Protein AF-A0A7C3G0X6-F1 (afdb_monomer_lite)

pLDDT: mean 89.1, std 9.32, range [51.91, 95.12]

InterPro domains:
  IPR015947 PUA-like superfamily [SSF88697] (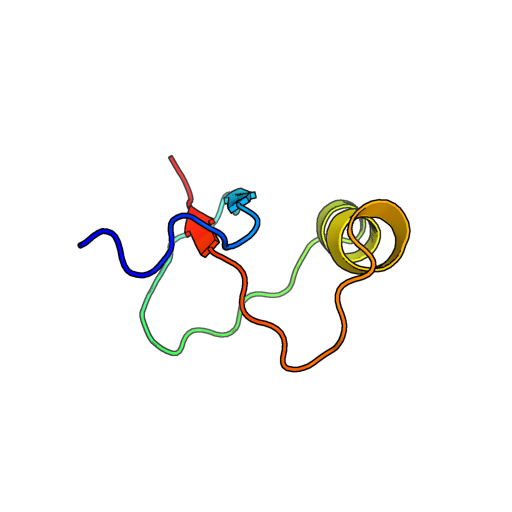8-49)

Sequence (49 aa):
MRDHYTLSRLFIPDALSMGRVIDLAQTQAHFLHTVLRKRVGEAVRVFNG

Structure (mmCIF, N/CA/C/O backbone):
data_AF-A0A7C3G0X6-F1
#
_entry.id   AF-A0A7C3G0X6-F1
#
loop_
_atom_site.group_PDB
_atom_site.id
_atom_site.type_symbol
_atom_site.label_atom_id
_atom_site.label_alt_id
_atom_site.label_comp_id
_atom_site.label_asym_id
_atom_site.label_entity_id
_atom_site.label_seq_id
_atom_site.pdbx_PDB_ins_code
_atom_site.Cartn_x
_atom_site.Cartn_y
_atom_site.Cartn_z
_atom_site.occupancy
_atom_site.B_iso_or_equiv
_atom_site.auth_seq_id
_atom_site.auth_comp_id
_atom_site.auth_asym_id
_atom_site.auth_atom_id
_atom_site.pdbx_PDB_model_num
ATOM 1 N N . MET A 1 1 ? -18.359 3.661 -15.409 1.00 51.91 1 MET A N 1
ATOM 2 C CA . MET A 1 1 ? -18.342 3.773 -13.934 1.00 51.91 1 MET A CA 1
ATOM 3 C C . MET A 1 1 ? -16.966 3.290 -13.473 1.00 51.91 1 MET A C 1
ATOM 5 O O . MET A 1 1 ? -16.522 2.275 -13.984 1.00 51.91 1 MET A O 1
ATOM 9 N N . ARG A 1 2 ? -16.194 4.071 -12.699 1.00 60.28 2 ARG A N 1
ATOM 10 C CA . ARG A 1 2 ? -14.817 3.696 -12.302 1.00 60.28 2 ARG A CA 1
ATOM 11 C C . ARG A 1 2 ? -14.886 2.914 -10.991 1.00 60.28 2 ARG A C 1
ATOM 13 O O . ARG A 1 2 ? -14.871 3.539 -9.939 1.00 60.28 2 ARG A O 1
ATOM 20 N N . ASP A 1 3 ? -14.936 1.589 -11.052 1.00 60.91 3 ASP A N 1
ATOM 21 C CA . ASP A 1 3 ? -15.258 0.736 -9.893 1.00 60.91 3 ASP A CA 1
ATOM 22 C C . ASP A 1 3 ? -14.320 0.874 -8.679 1.00 60.91 3 ASP A C 1
ATOM 24 O O . ASP A 1 3 ? -14.685 0.490 -7.576 1.00 60.91 3 ASP A O 1
ATOM 28 N N . HIS A 1 4 ? -13.147 1.503 -8.819 1.00 72.62 4 HIS A N 1
ATOM 29 C CA . HIS A 1 4 ? -12.147 1.615 -7.747 1.00 72.62 4 HIS A CA 1
ATOM 30 C C . HIS A 1 4 ? -11.662 3.052 -7.474 1.00 72.62 4 HIS A C 1
ATOM 32 O O . HIS A 1 4 ? -10.533 3.240 -7.017 1.00 72.62 4 HIS A O 1
ATOM 38 N N . TYR A 1 5 ? -12.446 4.091 -7.794 1.00 71.06 5 TYR A N 1
ATOM 39 C CA . TYR A 1 5 ? -11.986 5.487 -7.645 1.00 71.06 5 TYR A CA 1
ATOM 40 C C . TYR A 1 5 ? -11.824 5.948 -6.186 1.00 71.06 5 TYR A C 1
ATOM 42 O O . TYR A 1 5 ? -11.088 6.899 -5.933 1.00 71.06 5 TYR A O 1
ATOM 50 N N . THR A 1 6 ? -12.488 5.279 -5.242 1.00 80.19 6 THR A N 1
ATOM 51 C CA . THR A 1 6 ? -12.432 5.578 -3.802 1.00 80.19 6 THR A CA 1
ATOM 52 C C . THR A 1 6 ? -11.371 4.769 -3.056 1.00 80.19 6 THR A C 1
ATOM 54 O O . THR A 1 6 ? -11.086 5.065 -1.897 1.00 80.19 6 THR A O 1
ATOM 57 N N . LEU A 1 7 ? -10.776 3.752 -3.692 1.00 86.50 7 LEU A N 1
ATOM 58 C CA . LEU A 1 7 ? -9.761 2.923 -3.049 1.00 86.50 7 LEU A CA 1
ATOM 59 C C . LEU A 1 7 ? -8.436 3.678 -2.939 1.00 86.50 7 LEU A C 1
ATOM 61 O O . LEU A 1 7 ? -7.938 4.256 -3.908 1.00 86.50 7 LEU A O 1
ATOM 65 N N . SER A 1 8 ? -7.829 3.606 -1.755 1.00 89.62 8 SER A N 1
ATOM 66 C CA . SER A 1 8 ? -6.484 4.121 -1.515 1.00 89.62 8 SER A CA 1
ATOM 67 C C . SER A 1 8 ? -5.484 3.441 -2.451 1.00 89.62 8 SER A C 1
ATOM 69 O O . SER A 1 8 ? -5.518 2.221 -2.631 1.00 89.62 8 SER A O 1
ATOM 71 N N . ARG A 1 9 ? -4.602 4.240 -3.057 1.00 91.31 9 ARG A N 1
ATOM 72 C CA . ARG A 1 9 ? -3.592 3.762 -4.005 1.00 91.31 9 ARG A CA 1
ATOM 73 C C . ARG A 1 9 ? -2.304 3.412 -3.268 1.00 91.31 9 ARG A C 1
ATOM 75 O O . ARG A 1 9 ? -1.814 4.226 -2.492 1.00 91.31 9 ARG A O 1
ATOM 82 N N . LEU A 1 10 ? -1.747 2.240 -3.551 1.00 92.69 10 LEU A N 1
ATOM 83 C CA . LEU A 1 10 ? -0.480 1.768 -2.998 1.00 92.69 10 LEU A CA 1
ATOM 84 C C . LEU A 1 10 ? 0.482 1.425 -4.136 1.00 92.69 10 LEU A C 1
ATOM 86 O O . LEU A 1 10 ? 0.162 0.605 -4.994 1.00 92.69 10 LEU A O 1
ATOM 90 N N . PHE A 1 11 ? 1.652 2.059 -4.142 1.00 92.50 11 PHE A N 1
ATOM 91 C CA . PHE A 1 11 ? 2.708 1.725 -5.090 1.00 92.50 11 PHE A CA 1
ATOM 92 C C . PHE A 1 11 ? 3.449 0.468 -4.632 1.00 92.50 11 PHE A C 1
ATOM 94 O O . PHE A 1 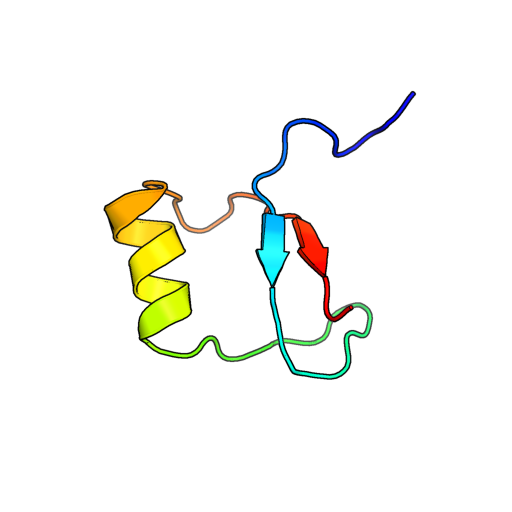11 ? 3.864 0.396 -3.473 1.00 92.50 11 PHE A O 1
ATOM 101 N N . ILE A 1 12 ? 3.640 -0.480 -5.545 1.00 92.94 12 ILE A N 1
ATOM 102 C CA . ILE A 1 12 ? 4.382 -1.724 -5.350 1.00 92.94 12 ILE A CA 1
ATOM 103 C C . ILE A 1 12 ? 5.458 -1.804 -6.441 1.00 92.94 12 ILE A C 1
ATOM 105 O O . ILE A 1 12 ? 5.096 -1.800 -7.610 1.00 92.94 12 ILE A O 1
ATOM 109 N N . PRO A 1 13 ? 6.758 -1.886 -6.109 1.00 90.75 13 PRO A N 1
ATOM 110 C CA . PRO A 1 13 ? 7.823 -1.948 -7.116 1.00 90.75 13 PRO A CA 1
ATOM 111 C C . PRO A 1 13 ? 7.947 -3.317 -7.817 1.00 90.75 13 PRO A C 1
ATOM 113 O O . PRO A 1 13 ? 8.741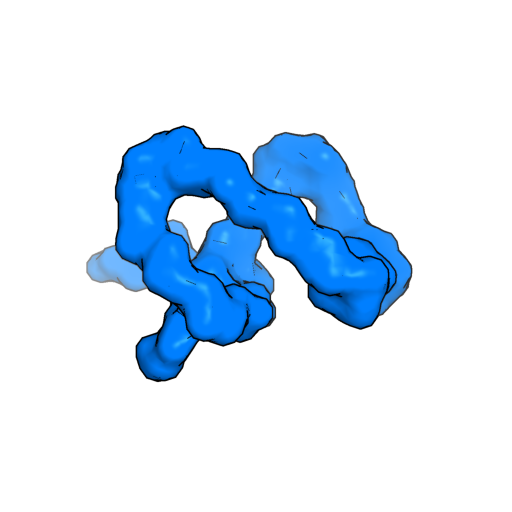 -3.456 -8.741 1.00 90.75 13 PRO A O 1
ATOM 116 N N . ASP A 1 14 ? 7.171 -4.319 -7.396 1.00 89.69 14 ASP A N 1
ATOM 117 C CA . ASP A 1 14 ? 7.187 -5.678 -7.945 1.00 89.69 14 ASP A CA 1
ATOM 118 C C . ASP A 1 14 ? 6.219 -5.896 -9.120 1.00 89.69 14 ASP A C 1
ATOM 120 O O . ASP A 1 14 ? 5.247 -5.167 -9.339 1.00 89.69 14 ASP A O 1
ATOM 124 N N . ALA A 1 15 ? 6.455 -6.979 -9.866 1.00 90.94 15 ALA A N 1
ATOM 125 C CA . ALA A 1 15 ? 5.527 -7.462 -10.883 1.00 90.94 15 ALA A CA 1
ATOM 126 C C . ALA A 1 15 ? 4.188 -7.902 -10.258 1.00 90.94 15 ALA A C 1
ATOM 128 O O . ALA A 1 15 ? 4.145 -8.757 -9.369 1.00 90.94 15 ALA A O 1
ATOM 129 N N . LEU A 1 16 ? 3.084 -7.354 -10.762 1.00 92.44 16 LEU A N 1
ATOM 130 C CA . LEU A 1 16 ? 1.739 -7.681 -10.297 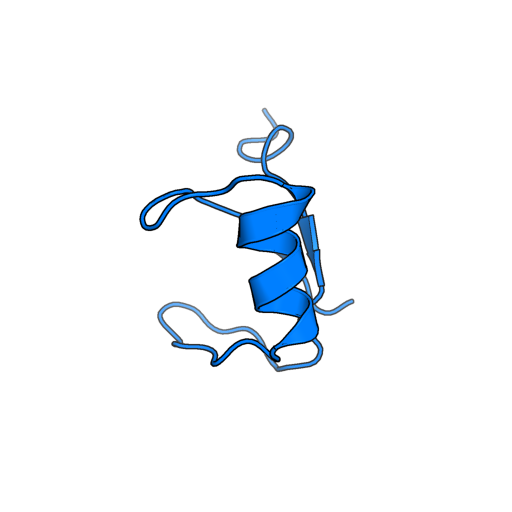1.00 92.44 16 LEU A CA 1
ATOM 131 C C . LEU A 1 16 ? 1.139 -8.806 -11.148 1.00 92.44 16 LEU A C 1
ATOM 133 O O . LEU A 1 16 ? 1.135 -8.733 -12.375 1.00 92.44 16 LEU A O 1
ATOM 137 N N . SER A 1 17 ? 0.600 -9.832 -10.496 1.00 93.81 17 SER A N 1
ATOM 138 C CA . SER A 1 17 ? -0.172 -10.898 -11.139 1.00 93.81 17 SER A CA 1
ATOM 139 C C . SER A 1 17 ? -1.369 -11.289 -10.274 1.00 93.81 17 SER A C 1
ATOM 141 O O . SER A 1 17 ? -1.375 -11.092 -9.057 1.00 93.81 17 SER A O 1
ATOM 143 N N . MET A 1 18 ? -2.418 -11.810 -10.909 1.00 93.75 18 MET A N 1
ATOM 144 C CA . MET A 1 18 ? -3.651 -12.191 -10.217 1.00 93.75 18 MET A CA 1
ATOM 145 C C . MET A 1 18 ? -3.394 -13.322 -9.214 1.00 93.75 18 MET A C 1
ATOM 147 O O . MET A 1 18 ? -2.730 -14.302 -9.538 1.00 93.75 18 MET A O 1
ATOM 151 N N . GLY A 1 19 ? -3.932 -13.181 -7.999 1.00 92.94 19 GLY A N 1
ATOM 152 C CA . GLY A 1 19 ? -3.810 -14.180 -6.929 1.00 92.94 19 GLY A CA 1
ATOM 153 C C . GLY A 1 19 ? -2.430 -14.269 -6.270 1.00 92.94 19 GLY A C 1
ATOM 154 O O . GLY A 1 19 ? -2.254 -15.058 -5.345 1.00 92.94 19 GLY A O 1
ATOM 155 N N . ARG A 1 20 ? -1.451 -13.466 -6.705 1.00 92.81 20 ARG A N 1
ATOM 156 C CA . ARG A 1 20 ? -0.122 -13.431 -6.092 1.00 92.81 20 ARG A CA 1
ATOM 157 C C . ARG A 1 20 ? -0.176 -12.772 -4.716 1.00 92.81 20 ARG A C 1
ATOM 159 O O . ARG A 1 20 ? -0.718 -11.679 -4.560 1.00 92.81 20 ARG A O 1
ATOM 166 N N . VAL A 1 21 ? 0.463 -13.416 -3.744 1.00 92.62 21 VAL A N 1
ATOM 167 C CA . VAL A 1 21 ? 0.772 -12.820 -2.441 1.00 92.62 21 VAL A CA 1
ATOM 168 C C . VAL A 1 21 ? 2.064 -12.014 -2.570 1.00 92.62 21 VAL A C 1
ATOM 170 O O . VAL A 1 21 ? 3.036 -12.481 -3.167 1.00 92.62 21 VAL A O 1
ATOM 173 N N . ILE A 1 22 ? 2.053 -10.787 -2.055 1.00 91.44 22 ILE A N 1
ATOM 174 C CA . ILE A 1 22 ? 3.195 -9.869 -2.069 1.00 91.44 22 ILE A CA 1
ATOM 175 C C . ILE A 1 22 ? 3.473 -9.475 -0.625 1.00 91.44 22 ILE A C 1
ATOM 177 O O . ILE A 1 22 ? 2.590 -8.939 0.049 1.00 91.44 22 ILE A O 1
ATOM 181 N N . ASP A 1 23 ? 4.699 -9.717 -0.175 1.00 91.75 23 ASP A N 1
ATOM 182 C CA . ASP A 1 23 ? 5.158 -9.241 1.121 1.00 91.75 23 ASP A CA 1
ATOM 183 C C . ASP A 1 23 ? 5.466 -7.749 1.026 1.00 91.75 23 ASP A C 1
ATOM 185 O O . ASP A 1 23 ? 6.280 -7.302 0.217 1.00 91.75 23 ASP A O 1
ATOM 189 N N . LEU A 1 24 ? 4.773 -6.956 1.838 1.00 90.56 24 LEU A N 1
ATOM 190 C CA . LEU A 1 24 ? 4.975 -5.515 1.865 1.00 90.56 24 LEU A CA 1
ATOM 191 C C . LEU A 1 24 ? 6.212 -5.169 2.688 1.00 90.56 24 LEU A C 1
ATOM 193 O O . LEU A 1 24 ? 6.420 -5.694 3.783 1.00 90.56 24 LEU A O 1
ATOM 197 N N . ALA A 1 25 ? 6.984 -4.197 2.204 1.00 92.31 25 ALA A N 1
ATOM 198 C CA . ALA A 1 25 ? 8.045 -3.607 3.003 1.00 92.31 25 ALA A CA 1
ATOM 199 C C . ALA A 1 25 ? 7.459 -2.933 4.257 1.00 92.31 25 ALA A C 1
ATOM 201 O O . ALA A 1 25 ? 6.324 -2.442 4.254 1.00 92.31 25 ALA A O 1
ATOM 202 N N . GLN A 1 26 ? 8.261 -2.832 5.320 1.00 93.75 26 GLN A N 1
ATOM 203 C CA . GLN A 1 26 ? 7.838 -2.235 6.593 1.00 93.75 26 GLN A CA 1
ATOM 204 C C . GLN A 1 26 ? 7.220 -0.837 6.419 1.00 93.75 26 GLN A C 1
ATOM 206 O O . GLN A 1 26 ? 6.230 -0.506 7.069 1.00 93.75 26 GLN A O 1
ATOM 211 N N . THR A 1 27 ? 7.772 -0.027 5.514 1.00 93.19 27 THR A N 1
ATOM 212 C CA . THR A 1 27 ? 7.285 1.326 5.213 1.00 93.19 27 THR A CA 1
ATOM 213 C C . THR A 1 27 ? 5.878 1.322 4.612 1.00 93.19 27 THR A C 1
ATOM 215 O O . THR A 1 27 ? 5.033 2.114 5.027 1.00 93.19 27 THR A O 1
ATOM 218 N N . GLN A 1 28 ? 5.589 0.403 3.687 1.00 92.75 28 GLN A N 1
ATOM 219 C CA . GLN A 1 28 ? 4.265 0.244 3.078 1.00 92.75 28 GLN A CA 1
ATOM 220 C C . GLN A 1 28 ? 3.247 -0.278 4.096 1.00 92.75 28 GLN A C 1
ATOM 222 O O . GLN A 1 28 ? 2.140 0.254 4.186 1.00 92.75 28 GLN A O 1
ATOM 227 N N . ALA A 1 29 ? 3.629 -1.267 4.909 1.00 92.62 29 ALA A N 1
ATOM 228 C CA . ALA A 1 29 ? 2.777 -1.789 5.974 1.00 92.62 29 ALA A CA 1
ATOM 229 C C . ALA A 1 29 ? 2.436 -0.705 7.015 1.00 92.62 29 ALA A C 1
ATOM 231 O O . ALA A 1 29 ? 1.271 -0.532 7.379 1.00 92.62 29 ALA A O 1
ATOM 232 N N . HIS A 1 30 ? 3.432 0.084 7.438 1.00 94.25 30 HIS A N 1
ATOM 233 C CA . HIS A 1 30 ? 3.235 1.219 8.340 1.00 94.25 30 HIS A CA 1
ATOM 234 C C . HIS A 1 30 ? 2.298 2.272 7.740 1.00 94.25 30 HIS A C 1
ATOM 236 O O . HIS A 1 30 ? 1.399 2.764 8.418 1.00 94.25 30 HIS A O 1
ATOM 242 N N . PHE A 1 31 ? 2.469 2.601 6.460 1.00 93.81 31 PHE A N 1
ATOM 243 C CA . PHE A 1 31 ? 1.605 3.559 5.782 1.00 93.81 31 PHE A CA 1
ATOM 244 C C . PHE A 1 31 ? 0.139 3.099 5.762 1.00 93.81 31 PHE A C 1
ATOM 246 O O . PHE A 1 31 ? -0.756 3.873 6.106 1.00 93.81 31 PHE A O 1
ATOM 253 N N . LEU A 1 32 ? -0.118 1.829 5.435 1.00 94.00 32 LEU A N 1
ATOM 254 C CA . LEU A 1 32 ? -1.472 1.273 5.436 1.00 94.00 32 LEU A CA 1
ATOM 255 C C . LEU A 1 32 ? -2.101 1.287 6.835 1.00 94.00 32 LEU A C 1
ATOM 257 O O . LEU A 1 32 ? -3.218 1.776 7.000 1.00 94.00 32 LEU A O 1
ATOM 261 N N . HIS A 1 33 ? -1.389 0.774 7.839 1.00 95.12 33 HIS A N 1
ATOM 262 C CA . HIS A 1 33 ? -1.950 0.569 9.173 1.00 95.12 33 HIS A CA 1
ATOM 263 C C . HIS A 1 33 ? -1.980 1.846 10.025 1.00 95.12 33 HIS A C 1
ATOM 265 O O . HIS A 1 33 ? -2.965 2.114 10.703 1.00 95.12 33 HIS A O 1
ATOM 271 N N . THR A 1 34 ? -0.922 2.654 10.008 1.00 94.06 34 THR A N 1
ATOM 272 C CA . THR A 1 34 ? -0.795 3.811 10.908 1.00 94.06 34 THR A CA 1
ATOM 273 C C . THR A 1 34 ? -1.331 5.088 10.275 1.00 94.06 34 THR A C 1
ATOM 275 O O . THR A 1 34 ? -2.069 5.834 10.920 1.00 94.06 34 THR A O 1
ATOM 278 N N . VAL A 1 35 ? -0.990 5.341 9.008 1.00 94.00 35 VAL A N 1
ATOM 279 C CA . VAL A 1 35 ? -1.363 6.591 8.327 1.00 94.00 35 VAL A CA 1
ATOM 280 C C . VAL A 1 35 ? -2.778 6.494 7.768 1.00 94.00 35 VAL A C 1
ATOM 282 O O . VAL A 1 35 ? -3.626 7.323 8.091 1.00 94.00 35 VAL A O 1
ATOM 285 N N . LEU A 1 36 ? -3.056 5.457 6.974 1.00 93.06 36 LEU A N 1
ATOM 286 C CA . LEU A 1 36 ? -4.374 5.250 6.367 1.00 93.06 36 LEU A CA 1
ATOM 287 C C . LEU A 1 36 ? -5.362 4.514 7.278 1.00 93.06 36 LEU A C 1
ATOM 289 O O . LEU A 1 36 ? -6.551 4.479 6.963 1.00 93.06 36 LEU A O 1
ATOM 293 N N . ARG A 1 37 ? -4.892 3.952 8.401 1.00 95.00 37 ARG A N 1
ATOM 294 C CA . ARG A 1 37 ? -5.715 3.243 9.399 1.00 95.00 37 ARG A CA 1
ATOM 295 C C . ARG A 1 37 ? -6.528 2.087 8.811 1.00 95.00 37 ARG A C 1
ATOM 297 O O . ARG A 1 37 ? -7.611 1.774 9.304 1.00 95.00 37 ARG A O 1
ATOM 304 N N . LYS A 1 38 ? -5.993 1.458 7.762 1.00 93.81 38 LYS A N 1
ATOM 305 C CA . LYS A 1 38 ? -6.579 0.292 7.102 1.00 93.81 38 LYS A CA 1
ATOM 306 C C . LYS A 1 38 ? -6.502 -0.933 8.000 1.00 93.81 38 LYS A C 1
ATOM 308 O O . LYS A 1 38 ? -5.515 -1.144 8.706 1.00 93.81 38 LYS A O 1
ATOM 313 N N . ARG A 1 39 ? -7.531 -1.770 7.921 1.00 93.50 39 ARG A N 1
ATOM 314 C CA . ARG A 1 39 ? -7.609 -3.060 8.608 1.00 93.50 39 ARG A CA 1
ATOM 315 C C . ARG A 1 39 ? -7.437 -4.220 7.635 1.00 93.50 39 ARG A C 1
ATOM 317 O O . ARG A 1 39 ? -7.629 -4.088 6.427 1.00 93.50 39 ARG A O 1
ATOM 324 N N . VAL A 1 40 ? -7.095 -5.382 8.187 1.00 91.56 40 VAL A N 1
ATOM 325 C CA . VAL A 1 40 ? -7.076 -6.646 7.442 1.00 91.56 40 VAL A CA 1
ATOM 326 C C . VAL A 1 40 ? -8.454 -6.887 6.816 1.00 91.56 40 VAL A C 1
ATOM 328 O O . VAL A 1 40 ? -9.475 -6.717 7.480 1.00 91.56 40 VAL A O 1
ATOM 331 N N . GLY A 1 41 ? -8.470 -7.264 5.537 1.00 91.56 41 GLY A N 1
ATOM 332 C CA . GLY A 1 41 ? -9.690 -7.467 4.749 1.00 91.56 41 GLY A CA 1
ATOM 333 C C . GLY A 1 41 ? -10.150 -6.240 3.956 1.00 91.56 41 GLY A C 1
ATOM 334 O O . GLY A 1 41 ? -11.005 -6.375 3.085 1.00 91.56 41 GLY A O 1
ATOM 335 N N . GLU A 1 42 ? -9.577 -5.055 4.191 1.00 91.94 42 GLU A N 1
ATOM 336 C CA . GLU A 1 42 ? -9.871 -3.885 3.363 1.00 91.94 42 GLU A CA 1
ATOM 337 C C . GLU A 1 42 ? -9.136 -3.919 2.021 1.00 91.94 42 GLU A C 1
ATOM 339 O O . GLU A 1 42 ? -7.942 -4.210 1.941 1.00 91.94 42 GLU A O 1
ATOM 344 N N . ALA A 1 43 ? -9.850 -3.545 0.959 1.00 92.06 43 ALA A N 1
ATOM 345 C CA . ALA A 1 43 ? -9.276 -3.443 -0.371 1.00 92.06 43 ALA A CA 1
ATOM 346 C C . ALA A 1 43 ? -8.432 -2.169 -0.529 1.00 92.06 43 ALA A C 1
ATOM 348 O O . ALA A 1 43 ? -8.798 -1.075 -0.084 1.00 92.06 43 ALA A O 1
ATOM 349 N N . VAL A 1 44 ? -7.321 -2.312 -1.246 1.00 91.94 44 VAL A N 1
ATOM 350 C CA . VAL A 1 44 ? -6.483 -1.211 -1.724 1.00 91.94 44 VAL A CA 1
ATOM 351 C C . VAL A 1 44 ? -6.180 -1.416 -3.195 1.00 91.94 44 VAL A C 1
ATOM 353 O O . VAL A 1 44 ? -6.106 -2.543 -3.686 1.00 91.94 44 VAL A O 1
ATOM 356 N N . ARG A 1 45 ? -6.002 -0.315 -3.918 1.00 92.12 45 ARG A N 1
ATOM 357 C CA . ARG A 1 45 ? -5.631 -0.363 -5.324 1.00 9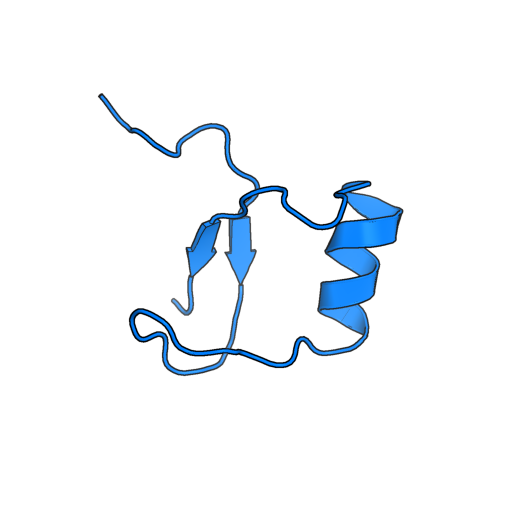2.12 45 ARG A CA 1
ATOM 358 C C . ARG A 1 45 ? -4.114 -0.340 -5.443 1.00 92.12 45 ARG A C 1
ATOM 360 O O . ARG A 1 45 ? -3.496 0.695 -5.200 1.00 92.12 45 ARG A O 1
ATOM 367 N N . VAL A 1 46 ? -3.524 -1.455 -5.853 1.00 92.19 46 VAL A N 1
ATOM 368 C CA . VAL A 1 46 ? -2.084 -1.535 -6.122 1.00 92.19 46 VAL A CA 1
ATOM 369 C C . VAL A 1 46 ? -1.750 -1.092 -7.547 1.00 92.19 46 VAL A C 1
ATOM 371 O O . VAL A 1 46 ? -2.567 -1.234 -8.459 1.00 92.19 46 VAL A O 1
ATOM 374 N N . PHE A 1 47 ? -0.565 -0.519 -7.730 1.00 92.69 47 PHE A N 1
ATOM 375 C CA . PHE A 1 47 ? -0.001 -0.167 -9.034 1.00 92.69 47 PHE A CA 1
ATOM 376 C C . PHE A 1 47 ? 1.528 -0.216 -8.963 1.00 92.69 47 PHE A C 1
ATOM 378 O O . PHE A 1 47 ? 2.090 -0.033 -7.885 1.00 92.69 47 PHE A O 1
ATOM 385 N N . ASN A 1 48 ? 2.192 -0.446 -10.093 1.00 91.94 48 ASN A N 1
ATOM 386 C CA . ASN A 1 48 ? 3.649 -0.592 -10.176 1.00 91.94 48 ASN A CA 1
ATOM 387 C C . ASN A 1 48 ? 4.305 0.309 -11.243 1.00 91.94 48 ASN A C 1
ATOM 389 O O . ASN A 1 48 ? 5.452 0.089 -11.620 1.00 91.94 48 ASN A O 1
ATOM 393 N N . GLY A 1 49 ? 3.578 1.335 -11.7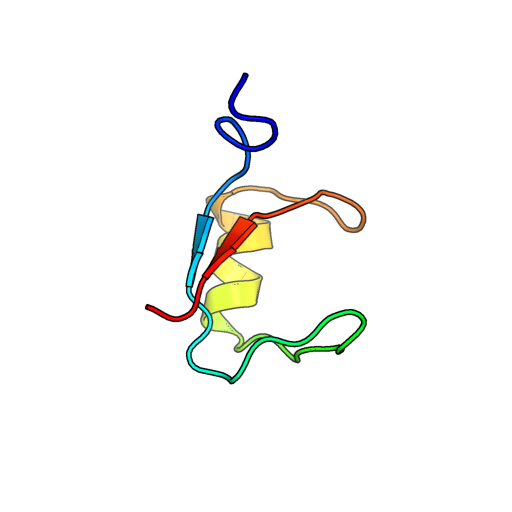01 1.00 86.44 49 GLY A N 1
ATOM 394 C CA . GLY A 1 49 ? 3.958 2.287 -12.751 1.00 86.44 49 GLY A CA 1
ATOM 395 C C . GLY A 1 49 ? 2.721 2.967 -13.316 1.00 86.44 49 GLY A C 1
ATOM 396 O O . GLY A 1 49 ? 1.705 2.255 -13.481 1.00 86.44 49 GLY A O 1
#

Foldseek 3Di:
DPPCPPAAEDEDQDDDDPPDDDDDDPVRVCCQCPVVVHDPPDDHHYDND

Secondary structure (DSSP, 8-state):
--TTTTSPEEE--SPP-TT---PPPHHHHHIIIIIS---TT---EEE--

Radius of gyration: 11.24 Å; chains: 1; bounding box: 26×21×25 Å

Organism: NCBI:txid287478